Protein AF-A0A7V9WPE1-F1 (afdb_monomer_lite)

Radius of gyration: 28.76 Å; chains: 1; bounding box: 103×65×46 Å

Foldseek 3Di:
DDDDDDDDDDDDDDDDDDDPPPCPDPPPDPDDPDDPLLQVLLCVCCVQPQCAEAFSSSPHDNADDPPPPPDDPPRHDYHQLQDQDALVQQLVCQQQQHPVSPHRPHCSDDDPSSNSNSVSSNPRGRNNVVVPPPPPVVPPPPDD

Sequence (144 aa):
MFGSHPSSRSKAAATAASGVLALLGAGCGGGLDVEKADRSTGTLFYERCSGCHSLESANSYGSKPVGELSGGERTNGPNFNVRKVSRDDALYAIRNGGFSGAIMPANIVVGADAERLADFLDQYSGADQDGTGNTDKANSASNE

Secondary structure (DSSP, 8-state):
-----------------------------------HHHHHHHHHHHHHHTTT-EEGGGTEE-SPPTT--S---TT---BTTTS---HHHHHHHHHHTTTTSSSSPTTSS-HHHHHHHHHHHHHHTTTTTGGG-SSSSSSSSS--

Structure (mmCIF, N/CA/C/O backbone):
data_AF-A0A7V9WPE1-F1
#
_entry.id   AF-A0A7V9WPE1-F1
#
loop_
_atom_site.group_PDB
_atom_site.id
_atom_site.type_symbol
_atom_site.label_atom_id
_atom_site.label_alt_id
_atom_site.label_comp_id
_atom_site.label_asym_id
_atom_site.label_entity_id
_atom_site.label_seq_id
_atom_site.pdbx_PDB_ins_code
_atom_site.Cartn_x
_atom_site.Cartn_y
_atom_site.Cartn_z
_atom_site.occupancy
_atom_site.B_iso_or_equiv
_atom_site.auth_seq_id
_atom_site.auth_comp_id
_atom_site.auth_asym_id
_atom_site.auth_atom_id
_atom_site.pdbx_PDB_model_num
ATOM 1 N N . MET A 1 1 ? 90.750 -24.153 21.522 1.00 37.12 1 MET A N 1
ATOM 2 C CA . MET A 1 1 ? 90.819 -23.441 20.228 1.00 37.12 1 MET A CA 1
ATOM 3 C C . MET A 1 1 ? 89.765 -22.343 20.227 1.00 37.12 1 MET A C 1
ATOM 5 O O . MET A 1 1 ? 88.787 -22.467 20.947 1.00 37.12 1 MET A O 1
ATOM 9 N N . PHE A 1 2 ? 90.064 -21.254 19.526 1.00 41.88 2 PHE A N 1
ATOM 10 C CA . PHE A 1 2 ? 89.401 -19.947 19.496 1.00 41.88 2 PHE A CA 1
ATOM 11 C C . PHE A 1 2 ? 87.889 -19.927 19.194 1.00 41.88 2 PHE A C 1
ATOM 13 O O . PHE A 1 2 ? 87.422 -20.716 18.383 1.00 41.88 2 PHE A O 1
ATOM 20 N N . GLY A 1 3 ? 87.231 -18.873 19.707 1.00 39.28 3 GLY A N 1
ATOM 21 C CA . GLY A 1 3 ? 86.147 -18.128 19.036 1.00 39.28 3 GLY A CA 1
ATOM 22 C C . GLY A 1 3 ? 84.726 -18.665 19.246 1.00 39.28 3 GLY A C 1
ATOM 23 O O . GLY A 1 3 ? 84.532 -19.863 19.358 1.00 39.28 3 GLY A O 1
ATOM 24 N N . SER A 1 4 ? 83.652 -17.875 19.303 1.00 45.34 4 SER A N 1
ATOM 25 C CA . SER A 1 4 ? 83.429 -16.438 19.105 1.00 45.34 4 SER A CA 1
ATOM 26 C C . SER A 1 4 ? 82.004 -16.119 19.603 1.00 45.34 4 SER A C 1
ATOM 28 O O . SER A 1 4 ? 81.102 -16.929 19.408 1.00 45.34 4 SER A O 1
ATOM 30 N N . HIS A 1 5 ? 81.771 -14.942 20.196 1.00 46.34 5 HIS A N 1
ATOM 31 C CA . HIS A 1 5 ? 80.421 -14.345 20.255 1.00 46.34 5 HIS A CA 1
ATOM 32 C C . HIS A 1 5 ? 80.026 -13.867 18.841 1.00 46.34 5 HIS A C 1
ATOM 34 O O . HIS A 1 5 ? 80.928 -13.541 18.063 1.00 46.34 5 HIS A O 1
ATOM 40 N N . PRO A 1 6 ? 78.723 -13.761 18.499 1.00 56.69 6 PRO A N 1
ATOM 41 C CA . PRO A 1 6 ? 78.113 -12.435 18.649 1.00 56.69 6 PRO A CA 1
ATOM 42 C C . PRO A 1 6 ? 76.592 -12.398 18.955 1.00 56.69 6 PRO A C 1
ATOM 44 O O . PRO A 1 6 ? 75.795 -13.205 18.495 1.00 56.69 6 PRO A O 1
ATOM 47 N N . SER A 1 7 ? 76.240 -11.360 19.721 1.00 44.16 7 SER A N 1
ATOM 48 C CA . SER A 1 7 ? 75.150 -10.389 19.508 1.00 44.16 7 SER A CA 1
ATOM 49 C C . SER A 1 7 ? 73.692 -10.824 19.262 1.00 44.16 7 SER A C 1
ATOM 51 O O . SER A 1 7 ? 73.326 -11.277 18.185 1.00 44.16 7 SER A O 1
ATOM 53 N N . SER A 1 8 ? 72.846 -10.416 20.218 1.00 48.22 8 SER A N 1
ATOM 54 C CA . SER A 1 8 ? 71.756 -9.430 20.063 1.00 48.22 8 SER A CA 1
ATOM 55 C C . SER A 1 8 ? 70.890 -9.497 18.799 1.00 48.22 8 SER A C 1
ATOM 57 O O . SER A 1 8 ? 71.348 -9.149 17.712 1.00 48.22 8 SER A O 1
ATOM 59 N N . ARG A 1 9 ? 69.580 -9.707 18.991 1.00 55.81 9 ARG A N 1
ATOM 60 C CA . ARG A 1 9 ? 68.572 -8.687 18.653 1.00 55.81 9 ARG A CA 1
ATOM 61 C C . ARG A 1 9 ? 67.204 -9.014 19.240 1.00 55.81 9 ARG A C 1
ATOM 63 O O . ARG A 1 9 ? 66.745 -10.147 19.266 1.00 55.81 9 ARG A O 1
ATOM 70 N N . SER A 1 10 ? 66.602 -7.952 19.743 1.00 46.72 10 SER A N 1
ATOM 71 C CA . SER A 1 10 ? 65.373 -7.911 20.506 1.00 46.72 10 SER A CA 1
ATOM 72 C C . SER A 1 10 ? 64.112 -7.919 19.630 1.00 46.72 10 SER A C 1
ATOM 74 O O . SER A 1 10 ? 64.122 -7.399 18.519 1.00 46.72 10 SER A O 1
ATOM 76 N N . LYS A 1 11 ? 63.016 -8.313 20.293 1.00 45.16 11 LYS A N 1
ATOM 77 C CA . LYS A 1 11 ? 61.605 -7.907 20.135 1.00 45.16 11 LYS A CA 1
ATOM 78 C C . LYS A 1 11 ? 60.665 -8.757 19.264 1.00 45.16 11 LYS A C 1
ATOM 80 O O . LYS A 1 11 ? 60.787 -8.833 18.052 1.00 45.16 11 LYS A O 1
ATOM 85 N N . ALA A 1 12 ? 59.606 -9.145 19.985 1.00 47.03 12 ALA A N 1
ATOM 86 C CA . ALA A 1 12 ? 58.203 -9.275 19.605 1.00 47.03 12 ALA A CA 1
ATOM 87 C C . ALA A 1 12 ? 57.757 -10.598 18.968 1.00 47.03 12 ALA A C 1
ATOM 89 O O . ALA A 1 12 ? 57.958 -10.847 17.787 1.00 47.03 12 ALA A O 1
ATOM 90 N N . ALA A 1 13 ? 57.010 -11.377 19.753 1.00 45.44 13 ALA A N 1
ATOM 91 C CA . ALA A 1 13 ? 55.979 -12.263 19.235 1.00 45.44 13 ALA A CA 1
ATOM 92 C C . ALA A 1 13 ? 54.752 -12.168 20.151 1.00 45.44 13 ALA A C 1
ATOM 94 O O . ALA A 1 13 ? 54.852 -12.296 21.370 1.00 45.44 13 ALA A O 1
ATOM 95 N N . ALA A 1 14 ? 53.628 -11.842 19.525 1.00 49.31 14 ALA A N 1
ATOM 96 C CA . ALA A 1 14 ? 52.323 -11.593 20.103 1.00 49.31 14 ALA A CA 1
ATOM 97 C C . ALA A 1 14 ? 51.595 -12.894 20.476 1.00 49.31 14 ALA A C 1
ATOM 99 O O . ALA A 1 14 ? 51.667 -13.867 19.730 1.00 49.31 14 ALA A O 1
ATOM 100 N N . THR A 1 15 ? 50.820 -12.871 21.562 1.00 48.84 15 THR A N 1
ATOM 101 C CA . THR A 1 15 ? 49.754 -13.841 21.874 1.00 48.84 15 THR A CA 1
ATOM 102 C C . THR A 1 15 ? 48.640 -13.079 22.614 1.00 48.84 15 THR A C 1
ATOM 104 O O . THR A 1 15 ? 48.863 -12.494 23.665 1.00 48.84 15 THR A O 1
ATOM 107 N N . ALA A 1 16 ? 47.543 -12.749 21.928 1.00 50.75 16 ALA A N 1
ATOM 108 C CA . ALA A 1 16 ? 46.316 -13.543 21.789 1.00 50.75 16 ALA A CA 1
ATOM 109 C C . ALA A 1 16 ? 45.380 -13.421 23.008 1.00 50.75 16 ALA A C 1
ATOM 111 O O . ALA A 1 16 ? 45.617 -14.029 24.045 1.00 50.75 16 ALA A O 1
ATOM 112 N N . ALA A 1 17 ? 44.278 -12.678 22.848 1.00 48.09 17 ALA A N 1
ATOM 113 C CA . ALA A 1 17 ? 43.097 -12.788 23.702 1.00 48.09 17 ALA A CA 1
ATOM 114 C C . ALA A 1 17 ? 41.826 -12.447 22.896 1.00 48.09 17 ALA A C 1
ATOM 116 O O . ALA A 1 17 ? 41.550 -11.291 22.596 1.00 48.09 17 ALA A O 1
ATOM 117 N N . SER A 1 18 ? 41.129 -13.516 22.503 1.00 48.38 18 SER A N 1
ATOM 118 C CA . SER A 1 18 ? 39.702 -13.675 22.185 1.00 48.38 18 SER A CA 1
ATOM 119 C C . SER A 1 18 ? 38.914 -12.478 21.636 1.00 48.38 18 SER A C 1
ATOM 121 O O . SER A 1 18 ? 38.384 -11.660 22.382 1.00 48.38 18 SER A O 1
ATOM 123 N N . GLY A 1 19 ? 38.718 -12.472 20.315 1.00 44.66 19 GLY A N 1
ATOM 124 C CA . GLY A 1 19 ? 37.684 -11.675 19.660 1.00 44.66 19 GLY A CA 1
ATOM 125 C C . GLY A 1 19 ? 36.305 -12.322 19.814 1.00 44.66 19 GLY A C 1
ATOM 126 O O . GLY A 1 19 ? 36.077 -13.429 19.333 1.00 44.66 19 GLY A O 1
ATOM 127 N N . VAL A 1 20 ? 35.376 -11.617 20.458 1.00 52.91 20 VAL A N 1
ATOM 128 C CA . VAL A 1 20 ? 33.939 -11.876 20.324 1.00 52.91 20 VAL A CA 1
ATOM 129 C C . VAL A 1 20 ? 33.492 -11.185 19.041 1.00 52.91 20 VAL A C 1
ATOM 131 O O . VAL A 1 20 ? 33.390 -9.960 18.989 1.00 52.91 20 VAL A O 1
ATOM 134 N N . LEU A 1 21 ? 33.273 -11.965 17.983 1.00 53.03 21 LEU A N 1
ATOM 135 C CA . LEU A 1 21 ? 32.713 -11.466 16.733 1.00 53.03 21 LEU A CA 1
ATOM 136 C C . LEU A 1 21 ? 31.198 -11.315 16.914 1.00 53.03 21 LEU A C 1
ATOM 138 O O . LEU A 1 21 ? 30.429 -12.247 16.687 1.00 53.03 21 LEU A O 1
ATOM 142 N N . ALA A 1 22 ? 30.777 -10.146 17.390 1.00 52.59 22 ALA A N 1
ATOM 143 C CA . ALA A 1 22 ? 29.373 -9.782 17.440 1.00 52.59 22 ALA A CA 1
ATOM 144 C C . ALA A 1 22 ? 28.879 -9.542 16.002 1.00 52.59 22 ALA A C 1
ATOM 146 O O . ALA A 1 22 ? 29.086 -8.476 15.427 1.00 52.59 22 ALA A O 1
ATOM 147 N N . LEU A 1 23 ? 28.244 -10.556 15.410 1.00 56.09 23 LEU A N 1
ATOM 148 C CA . LEU A 1 23 ? 27.400 -10.393 14.229 1.00 56.09 23 LEU A CA 1
ATOM 149 C C . LEU A 1 23 ? 26.148 -9.618 14.659 1.00 56.09 23 LEU A C 1
ATOM 151 O O . LEU A 1 23 ? 25.112 -10.208 14.960 1.00 56.09 23 LEU A O 1
ATOM 155 N N . LEU A 1 24 ? 26.247 -8.289 14.741 1.00 54.47 24 LEU A N 1
ATOM 156 C CA . LEU A 1 24 ? 25.053 -7.454 14.752 1.00 54.47 24 LEU A CA 1
ATOM 157 C C . LEU A 1 24 ? 24.474 -7.533 13.345 1.00 54.47 24 LEU A C 1
ATOM 159 O O . LEU A 1 24 ? 25.113 -7.125 12.375 1.00 54.47 24 LEU A O 1
ATOM 163 N N . GLY A 1 25 ? 23.297 -8.147 13.256 1.00 50.06 25 GLY A N 1
ATOM 164 C CA . GLY A 1 25 ? 22.572 -8.323 12.013 1.00 50.06 25 GLY A CA 1
ATOM 165 C C . GLY A 1 25 ? 22.486 -7.010 11.248 1.00 50.06 25 GLY A C 1
ATOM 166 O O . GLY A 1 25 ? 22.138 -5.969 11.805 1.00 50.06 25 GLY A O 1
ATOM 167 N N . ALA A 1 26 ? 22.789 -7.085 9.956 1.00 53.38 26 ALA A N 1
ATOM 168 C CA . ALA A 1 26 ? 22.362 -6.092 8.994 1.00 53.38 26 ALA A CA 1
ATOM 169 C C . ALA A 1 26 ? 20.826 -6.096 8.972 1.00 53.38 26 ALA A C 1
ATOM 171 O O . ALA A 1 26 ? 20.196 -6.793 8.180 1.00 53.38 26 ALA A O 1
ATOM 172 N N . GLY A 1 27 ? 20.210 -5.356 9.892 1.00 48.94 27 GLY A N 1
ATOM 173 C CA . GLY A 1 27 ? 18.852 -4.892 9.697 1.00 48.94 27 GLY A CA 1
ATOM 174 C C . GLY A 1 27 ? 18.904 -3.902 8.544 1.00 48.94 27 GLY A C 1
ATOM 175 O O . GLY A 1 27 ? 19.478 -2.826 8.690 1.00 48.94 27 GLY A O 1
ATOM 176 N N . CYS A 1 28 ? 18.335 -4.263 7.395 1.00 53.97 28 CYS A N 1
ATOM 177 C CA . CYS A 1 28 ? 17.961 -3.305 6.360 1.00 53.97 28 CYS A CA 1
ATOM 178 C C . CYS A 1 28 ? 16.802 -2.462 6.923 1.00 53.97 28 CYS A C 1
ATOM 180 O O . CYS A 1 28 ? 15.637 -2.672 6.613 1.00 53.97 28 CYS A O 1
ATOM 182 N N . GLY A 1 29 ? 17.119 -1.609 7.895 1.00 51.38 29 GLY A N 1
ATOM 183 C CA . GLY A 1 29 ? 16.192 -0.686 8.522 1.00 51.38 29 GLY A CA 1
ATOM 184 C C . GLY A 1 29 ? 16.287 0.631 7.783 1.00 51.38 29 GLY A C 1
ATOM 185 O O . GLY A 1 29 ? 17.064 1.496 8.182 1.00 51.38 29 GLY A O 1
ATOM 186 N N . GLY A 1 30 ? 15.521 0.771 6.701 1.00 44.09 30 GLY A N 1
ATOM 187 C CA . GLY A 1 30 ? 15.153 2.095 6.212 1.00 44.09 30 GLY A CA 1
ATOM 188 C C . GLY A 1 30 ? 14.512 2.843 7.379 1.00 44.09 30 GLY A C 1
ATOM 189 O O . GLY A 1 30 ? 13.493 2.408 7.917 1.00 44.09 30 GLY A O 1
ATOM 190 N N . GLY A 1 31 ? 15.189 3.884 7.861 1.00 46.69 31 GLY A N 1
ATOM 191 C CA . GLY A 1 31 ? 14.763 4.666 9.013 1.00 46.69 31 GLY A CA 1
ATOM 192 C C . GLY A 1 31 ? 13.513 5.453 8.664 1.00 46.69 31 GLY A C 1
ATOM 193 O O . GLY A 1 31 ? 13.600 6.512 8.056 1.00 46.69 31 GLY A O 1
ATOM 194 N N . LEU A 1 32 ? 12.359 4.917 9.040 1.00 53.06 32 LEU A N 1
ATOM 195 C CA . LEU A 1 32 ? 11.075 5.579 8.888 1.00 53.06 32 LEU A CA 1
ATOM 196 C C . LEU A 1 32 ? 10.487 5.744 10.289 1.00 53.06 32 LEU A C 1
ATOM 198 O O . LEU A 1 32 ? 10.254 4.766 11.013 1.00 53.06 32 LEU A O 1
ATOM 202 N N . ASP A 1 33 ? 10.305 7.000 10.688 1.00 56.22 33 ASP A N 1
ATOM 203 C CA . ASP A 1 33 ? 9.650 7.402 11.932 1.00 56.22 33 ASP A CA 1
ATOM 204 C C . ASP A 1 33 ? 8.131 7.216 11.768 1.00 56.22 33 ASP A C 1
ATOM 206 O O . ASP A 1 33 ? 7.370 8.147 11.540 1.00 56.22 33 ASP A O 1
ATOM 210 N N . VAL A 1 34 ? 7.710 5.952 11.735 1.00 62.47 34 VAL A N 1
ATOM 211 C CA . VAL A 1 34 ? 6.309 5.519 11.626 1.00 62.47 34 VAL A CA 1
ATOM 212 C C . VAL A 1 34 ? 5.834 5.006 12.979 1.00 62.47 34 VAL A C 1
ATOM 214 O O . VAL A 1 34 ? 6.569 4.299 13.685 1.00 62.47 34 VAL A O 1
ATOM 217 N N . GLU A 1 35 ? 4.596 5.323 13.355 1.00 77.81 35 GLU A N 1
ATOM 218 C CA . GLU A 1 35 ? 3.988 4.793 14.574 1.00 77.81 35 GLU A CA 1
ATOM 219 C C . GLU A 1 35 ? 3.902 3.258 14.493 1.00 77.81 35 GLU A C 1
ATOM 221 O O . GLU A 1 35 ? 4.004 2.648 13.429 1.00 77.81 35 GLU A O 1
ATOM 226 N N . LYS A 1 36 ? 3.762 2.561 15.629 1.00 73.94 36 LYS A N 1
ATOM 227 C CA . LYS A 1 36 ? 3.777 1.080 15.625 1.00 73.94 36 LYS A CA 1
ATOM 228 C C . LYS A 1 36 ? 2.673 0.472 14.746 1.00 73.94 36 LYS A C 1
ATOM 230 O O . LYS A 1 36 ? 2.917 -0.556 14.118 1.00 73.94 36 LYS A O 1
ATOM 235 N N . ALA A 1 37 ? 1.495 1.097 14.708 1.00 70.38 37 ALA A N 1
ATOM 236 C CA . ALA A 1 37 ? 0.396 0.680 13.840 1.00 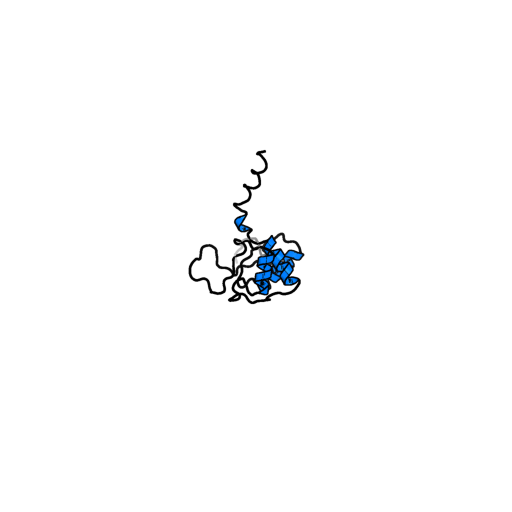70.38 37 ALA A CA 1
ATOM 237 C C . ALA A 1 37 ? 0.769 0.849 12.358 1.00 70.38 37 ALA A C 1
ATOM 239 O O . ALA A 1 37 ? 0.587 -0.078 11.567 1.00 70.38 37 ALA A O 1
ATOM 240 N N . ASP A 1 38 ? 1.409 1.961 12.009 1.00 85.31 38 ASP A N 1
ATOM 241 C CA . ASP A 1 38 ? 1.847 2.237 10.640 1.00 85.31 38 ASP A CA 1
ATOM 242 C C . ASP A 1 38 ? 3.002 1.341 10.221 1.00 85.31 38 ASP A C 1
ATOM 244 O O . ASP A 1 38 ? 3.019 0.874 9.091 1.00 85.31 38 ASP A O 1
ATOM 248 N N . ARG A 1 39 ? 3.906 0.966 11.135 1.00 89.62 39 ARG A N 1
ATOM 249 C CA . ARG A 1 39 ? 4.918 -0.066 10.847 1.00 89.62 39 ARG A CA 1
ATOM 250 C C . ARG A 1 39 ? 4.280 -1.404 10.482 1.00 89.62 39 ARG A C 1
ATOM 252 O O . ARG A 1 39 ? 4.726 -2.052 9.536 1.00 89.62 39 ARG A O 1
ATOM 259 N N . SER A 1 40 ? 3.244 -1.830 11.210 1.00 92.94 40 SER A N 1
ATOM 260 C CA . SER A 1 40 ? 2.545 -3.081 10.883 1.00 92.94 40 SER A CA 1
ATOM 261 C C . SER A 1 40 ? 1.805 -2.997 9.546 1.00 92.94 40 SER A C 1
ATOM 263 O O . SER A 1 40 ? 1.844 -3.945 8.765 1.00 92.94 40 SER A O 1
ATOM 265 N N . THR A 1 41 ? 1.214 -1.843 9.235 1.00 95.44 41 THR A N 1
ATOM 266 C CA . THR A 1 41 ? 0.508 -1.619 7.967 1.00 95.44 41 THR A CA 1
ATOM 267 C C . THR A 1 41 ? 1.476 -1.466 6.791 1.00 95.44 41 THR A C 1
ATOM 269 O O . THR A 1 41 ? 1.234 -2.018 5.723 1.00 95.44 41 THR A O 1
ATOM 272 N N . GLY A 1 42 ? 2.622 -0.818 6.991 1.00 95.69 42 GLY A N 1
ATOM 273 C CA . GLY A 1 42 ? 3.719 -0.767 6.026 1.00 95.69 42 GLY A CA 1
ATOM 274 C C . GLY A 1 42 ? 4.317 -2.150 5.761 1.00 95.69 42 GLY A C 1
ATOM 275 O O . GLY A 1 42 ? 4.597 -2.482 4.615 1.00 95.69 42 GLY A O 1
ATOM 276 N N . THR A 1 43 ? 4.417 -3.008 6.783 1.00 96.50 43 THR A N 1
ATOM 277 C CA . THR A 1 43 ? 4.794 -4.424 6.593 1.00 96.50 43 THR A CA 1
ATOM 278 C C . THR A 1 43 ? 3.759 -5.157 5.740 1.00 96.50 43 THR A C 1
ATOM 280 O O . THR A 1 43 ? 4.119 -5.846 4.789 1.00 96.50 43 THR A O 1
ATOM 283 N N . LEU A 1 44 ? 2.467 -4.957 6.013 1.00 97.00 44 LEU A N 1
ATOM 284 C CA . LEU A 1 44 ? 1.394 -5.525 5.197 1.00 97.00 44 LEU A CA 1
ATOM 285 C C . LEU A 1 44 ? 1.463 -5.032 3.741 1.00 97.00 44 LEU A C 1
ATOM 287 O O . LEU A 1 44 ? 1.313 -5.827 2.814 1.00 97.00 44 LEU A O 1
ATOM 291 N N . PHE A 1 45 ? 1.731 -3.742 3.525 1.00 97.25 45 PHE A N 1
ATOM 292 C CA . PHE A 1 45 ? 1.951 -3.192 2.189 1.00 97.25 45 PHE A CA 1
ATOM 293 C C . PHE A 1 45 ? 3.136 -3.872 1.500 1.00 97.25 45 PHE A C 1
ATOM 295 O O . PHE A 1 45 ? 3.018 -4.303 0.353 1.00 97.25 45 PHE A O 1
ATOM 302 N N . TYR A 1 46 ? 4.261 -4.014 2.203 1.00 96.25 46 TYR A N 1
ATOM 303 C CA . TYR A 1 46 ? 5.445 -4.685 1.681 1.00 96.25 46 TYR A CA 1
ATOM 304 C C . TYR A 1 46 ? 5.128 -6.121 1.246 1.00 96.25 46 TYR A C 1
ATOM 306 O O . TYR A 1 46 ? 5.444 -6.522 0.130 1.00 96.25 46 TYR A O 1
ATOM 314 N N . GLU A 1 47 ? 4.436 -6.889 2.079 1.00 95.81 47 GLU A N 1
ATOM 315 C CA . GLU A 1 47 ? 4.120 -8.290 1.790 1.00 95.81 47 GLU A CA 1
ATOM 316 C C . GLU A 1 47 ? 3.133 -8.473 0.632 1.00 95.81 47 GLU A C 1
ATOM 318 O O . GLU A 1 47 ? 3.174 -9.494 -0.057 1.00 95.81 47 GLU A O 1
ATOM 323 N N . ARG A 1 48 ? 2.209 -7.525 0.432 1.00 96.25 48 ARG A N 1
ATOM 324 C CA . ARG A 1 48 ? 1.069 -7.709 -0.484 1.00 96.25 48 ARG A CA 1
ATOM 325 C C . ARG A 1 48 ? 1.144 -6.876 -1.752 1.00 96.25 48 ARG A C 1
ATOM 327 O O . ARG A 1 48 ? 0.579 -7.277 -2.764 1.00 96.25 48 ARG A O 1
ATOM 334 N N . CYS A 1 49 ? 1.816 -5.735 -1.719 1.00 95.31 49 CYS A N 1
ATOM 335 C CA . CYS A 1 49 ? 1.754 -4.734 -2.783 1.00 95.31 49 CYS A CA 1
ATOM 336 C C . CYS A 1 49 ? 3.124 -4.430 -3.404 1.00 95.31 49 CYS A C 1
ATOM 338 O O . CYS A 1 49 ? 3.176 -3.870 -4.505 1.00 95.31 49 CYS A O 1
ATOM 340 N N . SER A 1 50 ? 4.227 -4.821 -2.752 1.00 93.25 50 SER A N 1
ATOM 341 C CA . SER A 1 50 ? 5.567 -4.379 -3.160 1.00 93.25 50 SER A CA 1
ATOM 342 C C . SER A 1 50 ? 6.076 -4.918 -4.481 1.00 93.25 50 SER A C 1
ATOM 344 O O . SER A 1 50 ? 6.938 -4.298 -5.094 1.00 93.25 50 SER A O 1
ATOM 346 N N . GLY A 1 51 ? 5.511 -6.024 -4.961 1.00 90.44 51 GLY A N 1
ATOM 347 C CA . GLY A 1 51 ? 5.879 -6.582 -6.259 1.00 90.44 51 GLY A CA 1
ATOM 348 C C . GLY A 1 51 ? 5.542 -5.665 -7.439 1.00 90.44 51 GLY A C 1
ATOM 349 O O . GLY A 1 51 ? 6.082 -5.861 -8.522 1.00 90.44 51 GLY A O 1
ATOM 350 N N . CYS A 1 52 ? 4.656 -4.681 -7.249 1.00 92.75 52 CYS A N 1
ATOM 351 C CA . CYS A 1 52 ? 4.210 -3.793 -8.325 1.00 92.75 52 CYS A CA 1
ATOM 352 C C . CYS A 1 52 ? 4.252 -2.308 -7.948 1.00 92.75 52 CYS A C 1
ATOM 354 O O . CYS A 1 52 ? 4.345 -1.467 -8.835 1.00 92.75 52 CYS A O 1
ATOM 356 N N . HIS A 1 53 ? 4.158 -1.960 -6.666 1.00 93.69 53 HIS A N 1
ATOM 357 C CA . HIS A 1 53 ? 4.082 -0.568 -6.230 1.00 93.69 53 HIS A CA 1
ATOM 358 C C . HIS A 1 53 ? 5.345 -0.121 -5.505 1.00 93.69 53 HIS A C 1
ATOM 360 O O . HIS A 1 53 ? 5.910 -0.865 -4.707 1.00 93.69 53 HIS A O 1
ATOM 366 N N . SER A 1 54 ? 5.748 1.125 -5.724 1.00 92.81 54 SER A N 1
ATOM 367 C CA . SER A 1 54 ? 6.773 1.785 -4.919 1.00 92.81 54 SER A CA 1
ATOM 368 C C . SER A 1 54 ? 6.142 2.662 -3.848 1.00 92.81 54 SER A C 1
ATOM 370 O O . SER A 1 54 ? 5.201 3.403 -4.131 1.00 92.81 54 SER A O 1
ATOM 372 N N . LEU A 1 55 ? 6.664 2.551 -2.631 1.00 93.25 55 LEU A N 1
ATOM 373 C CA . LEU A 1 55 ? 6.335 3.391 -1.488 1.00 93.25 55 LEU A CA 1
ATOM 374 C C . LEU A 1 55 ? 7.469 3.287 -0.459 1.00 93.25 55 LEU A C 1
ATOM 376 O O . LEU A 1 55 ? 7.694 2.222 0.120 1.00 93.25 55 LEU A O 1
ATOM 380 N N . GLU A 1 56 ? 8.183 4.383 -0.228 1.00 92.19 56 GLU A N 1
ATOM 381 C CA . GLU A 1 56 ? 9.351 4.436 0.652 1.00 92.19 56 GLU A CA 1
AT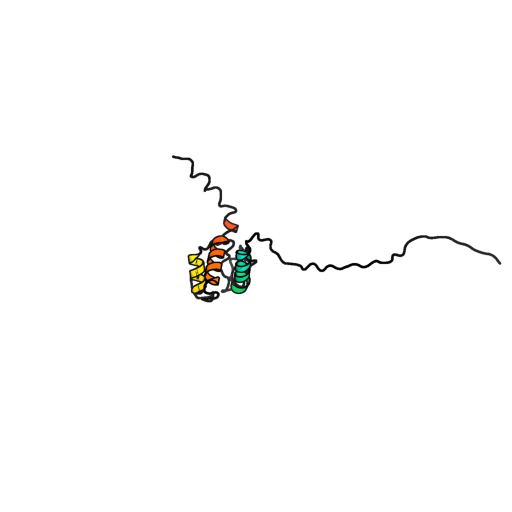OM 382 C C . GLU A 1 56 ? 8.982 4.146 2.097 1.00 92.19 56 GLU A C 1
ATOM 384 O O . GLU A 1 56 ? 9.668 3.347 2.724 1.00 92.19 56 GLU A O 1
ATOM 389 N N . SER A 1 57 ? 7.851 4.668 2.588 1.00 91.88 57 SER A N 1
ATOM 390 C CA . SER A 1 57 ? 7.359 4.404 3.949 1.00 91.88 57 SER A CA 1
ATOM 391 C C . SER A 1 57 ? 7.064 2.920 4.234 1.00 91.88 57 SER A C 1
ATOM 393 O O . SER A 1 57 ? 6.907 2.524 5.389 1.00 91.88 57 SER A O 1
ATOM 395 N N . ALA A 1 58 ? 7.013 2.090 3.191 1.00 94.00 58 ALA A N 1
ATOM 396 C CA . ALA A 1 58 ? 6.829 0.646 3.267 1.00 94.00 58 ALA A CA 1
ATOM 397 C C . ALA A 1 58 ? 8.022 -0.145 2.695 1.00 94.00 58 ALA A C 1
ATOM 399 O O . ALA A 1 58 ? 7.892 -1.343 2.450 1.00 94.00 58 ALA A O 1
ATOM 400 N N . ASN A 1 59 ? 9.174 0.502 2.464 1.00 92.19 59 ASN A N 1
ATOM 401 C CA . ASN A 1 59 ? 10.378 -0.114 1.889 1.00 92.19 59 ASN A CA 1
ATOM 402 C C . ASN A 1 59 ? 10.094 -0.869 0.573 1.00 92.19 59 ASN A C 1
ATOM 404 O O . ASN A 1 59 ? 10.551 -1.993 0.354 1.00 92.19 59 ASN A O 1
ATOM 408 N N . SER A 1 60 ? 9.272 -0.263 -0.282 1.00 92.25 60 SER A N 1
ATOM 409 C CA . SER A 1 60 ? 8.714 -0.894 -1.469 1.00 92.25 60 SER A CA 1
ATOM 410 C C . SER A 1 60 ? 9.191 -0.206 -2.743 1.00 92.25 60 SER A C 1
ATOM 412 O O . SER A 1 60 ? 9.094 1.015 -2.852 1.00 92.25 60 SER A O 1
ATOM 414 N N . TYR A 1 61 ? 9.658 -0.986 -3.722 1.00 90.06 61 TYR A N 1
ATOM 415 C CA . TYR A 1 61 ? 10.337 -0.476 -4.925 1.00 90.06 61 TYR A CA 1
ATOM 416 C C . TYR A 1 61 ? 9.881 -1.168 -6.224 1.00 90.06 61 TYR A C 1
ATOM 418 O O . TYR A 1 61 ? 10.659 -1.295 -7.166 1.00 90.06 61 TYR A O 1
ATOM 426 N N . GLY A 1 62 ? 8.639 -1.663 -6.268 1.00 85.12 62 GLY A N 1
ATOM 427 C CA . GLY A 1 62 ? 8.120 -2.444 -7.398 1.00 85.12 62 GLY A CA 1
ATOM 428 C C . GLY A 1 62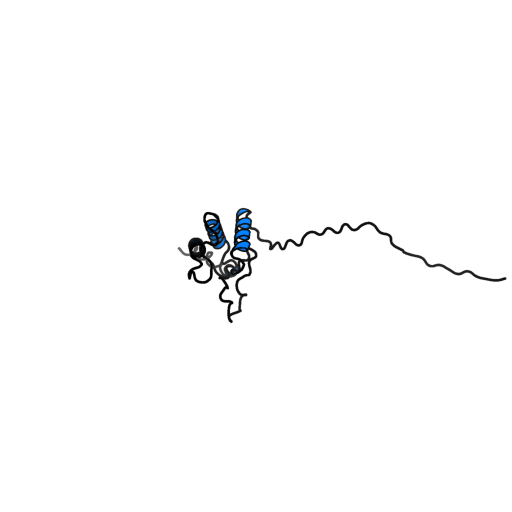 ? 7.654 -1.636 -8.610 1.00 85.12 62 GLY A C 1
ATOM 429 O O . GLY A 1 62 ? 7.353 -2.229 -9.642 1.00 85.12 62 GLY A O 1
ATOM 430 N N . SER A 1 63 ? 7.560 -0.308 -8.508 1.00 82.19 63 SER A N 1
ATOM 431 C CA . SER A 1 63 ? 7.285 0.555 -9.661 1.00 82.19 63 SER A CA 1
ATOM 432 C C . SER A 1 63 ? 8.562 0.859 -10.432 1.00 82.19 63 SER A C 1
ATOM 434 O O . SER A 1 63 ? 9.669 0.814 -9.897 1.00 82.19 63 SER A O 1
ATOM 436 N N . LYS A 1 64 ? 8.406 1.280 -11.689 1.00 77.94 64 LYS A N 1
ATOM 437 C CA . LYS A 1 64 ? 9.547 1.725 -12.492 1.00 77.94 64 LYS A CA 1
ATOM 438 C C . LYS A 1 64 ? 10.288 2.899 -11.836 1.00 77.94 64 LYS A C 1
ATOM 440 O O . LYS A 1 64 ? 9.629 3.790 -11.285 1.00 77.94 64 LYS A O 1
ATOM 445 N N . PRO A 1 65 ? 11.626 2.955 -11.963 1.00 70.19 65 PRO A N 1
ATOM 446 C CA . PRO A 1 65 ? 12.404 4.120 -11.567 1.00 70.19 65 PRO A CA 1
ATOM 447 C C . PRO A 1 65 ? 11.950 5.388 -12.299 1.00 70.19 65 PRO A C 1
ATOM 449 O O . PRO A 1 65 ? 11.454 5.346 -13.430 1.00 70.19 65 PRO A O 1
ATOM 452 N N . VAL A 1 66 ? 12.157 6.538 -11.659 1.00 64.81 66 VAL A N 1
ATOM 453 C CA . VAL A 1 66 ? 11.870 7.852 -12.249 1.00 64.81 66 VAL A CA 1
ATOM 454 C C . VAL A 1 66 ? 12.695 8.033 -13.532 1.00 64.81 66 VAL A C 1
ATOM 456 O O . VAL A 1 66 ? 13.905 7.830 -13.529 1.00 64.81 66 VAL A O 1
ATOM 459 N N . GLY A 1 67 ? 12.043 8.420 -14.635 1.00 64.94 67 GLY A N 1
ATOM 460 C CA . GLY A 1 67 ? 12.697 8.722 -15.919 1.00 64.94 67 GLY A CA 1
ATOM 461 C C . GLY A 1 67 ? 12.720 7.585 -16.952 1.00 64.94 67 GLY A C 1
ATOM 462 O O . GLY A 1 67 ? 13.025 7.842 -18.117 1.00 64.94 67 GLY A O 1
ATOM 463 N N . GLU A 1 68 ? 12.335 6.355 -16.598 1.00 64.56 68 GLU A N 1
ATOM 464 C CA . GLU A 1 68 ? 12.239 5.249 -17.564 1.00 64.56 68 GLU A CA 1
ATOM 465 C C . GLU A 1 68 ? 10.873 5.181 -18.270 1.00 64.56 68 GLU A C 1
ATOM 467 O O . GLU A 1 68 ? 9.932 4.518 -17.822 1.00 64.56 68 GLU A O 1
ATOM 472 N N . LEU A 1 69 ? 10.783 5.826 -19.438 1.00 56.00 69 LEU A N 1
ATOM 473 C CA . LEU A 1 69 ? 9.555 5.900 -20.245 1.00 56.00 69 LEU A CA 1
ATOM 474 C C . LEU A 1 69 ? 9.293 4.662 -21.128 1.00 56.00 69 LEU A C 1
ATOM 476 O O . LEU A 1 69 ? 8.158 4.425 -21.538 1.00 56.00 69 LEU A O 1
ATOM 480 N N . SER A 1 70 ? 10.310 3.850 -21.427 1.00 50.91 70 SER A N 1
ATOM 481 C CA . SER A 1 70 ? 10.189 2.743 -22.387 1.00 50.91 70 SER A CA 1
ATOM 482 C C . SER A 1 70 ? 9.703 1.456 -21.722 1.00 50.91 70 SER A C 1
ATOM 484 O O . SER A 1 70 ? 10.354 0.957 -20.808 1.00 50.91 70 SER A O 1
ATOM 486 N N . GLY A 1 71 ? 8.576 0.907 -22.192 1.00 57.41 71 GLY A N 1
ATOM 487 C CA . GLY A 1 71 ? 8.158 -0.483 -21.956 1.00 57.41 71 GLY A CA 1
ATOM 488 C C . GLY A 1 71 ? 8.132 -0.895 -20.488 1.00 57.41 71 GLY A C 1
ATOM 489 O O . GLY A 1 71 ? 8.896 -1.756 -20.073 1.00 57.41 71 GLY A O 1
ATOM 490 N N . GLY A 1 72 ? 7.293 -0.252 -19.669 1.00 56.94 72 GLY A N 1
ATOM 491 C CA . GLY A 1 72 ? 6.972 -0.843 -18.372 1.00 56.94 72 GLY A CA 1
ATOM 492 C C . GLY A 1 72 ? 6.509 -2.267 -18.567 1.00 56.94 72 GLY A C 1
ATOM 493 O O . GLY A 1 72 ? 5.608 -2.484 -19.373 1.00 56.94 72 GLY A O 1
ATOM 494 N N . GLU A 1 73 ? 7.115 -3.212 -17.842 1.00 59.34 73 GLU A N 1
ATOM 495 C CA . GLU A 1 73 ? 6.477 -4.506 -17.628 1.00 59.34 73 GLU A CA 1
ATOM 496 C C . GLU A 1 73 ? 5.009 -4.222 -17.317 1.00 59.34 73 GLU A C 1
ATOM 498 O O . GLU A 1 73 ? 4.710 -3.300 -16.540 1.00 59.34 73 GLU A O 1
ATOM 503 N N . ARG A 1 74 ? 4.101 -4.943 -17.983 1.00 62.59 74 ARG A N 1
ATOM 504 C CA . ARG A 1 74 ? 2.655 -4.678 -17.924 1.00 62.59 74 ARG A CA 1
ATOM 505 C C . ARG A 1 74 ? 2.195 -4.549 -16.467 1.00 62.59 74 ARG A C 1
ATOM 507 O O . ARG A 1 74 ? 1.260 -3.819 -16.185 1.00 62.59 74 ARG A O 1
ATOM 514 N N . THR A 1 75 ? 2.883 -5.223 -15.554 1.00 69.12 75 THR A N 1
ATOM 515 C CA . THR A 1 75 ? 2.589 -5.345 -14.131 1.00 69.12 75 THR A CA 1
ATOM 516 C C . THR A 1 75 ? 3.134 -4.227 -13.236 1.00 69.12 75 THR A C 1
ATOM 518 O O . THR A 1 75 ? 3.018 -4.348 -12.022 1.00 69.12 75 THR A O 1
ATOM 521 N N . ASN A 1 76 ? 3.715 -3.144 -13.764 1.00 79.19 76 ASN A N 1
ATOM 522 C CA . ASN A 1 76 ? 4.158 -2.032 -12.913 1.00 79.19 76 ASN A CA 1
ATOM 523 C C . ASN A 1 76 ? 2.959 -1.234 -12.381 1.00 79.19 76 ASN A C 1
ATOM 525 O O . ASN A 1 76 ? 2.227 -0.592 -13.138 1.00 79.19 76 ASN A O 1
ATOM 529 N N . GLY A 1 77 ? 2.778 -1.250 -11.066 1.00 86.56 77 GLY A N 1
ATOM 530 C CA . GLY A 1 77 ? 1.821 -0.410 -10.360 1.00 86.56 77 GLY A CA 1
ATOM 531 C C . GLY A 1 77 ? 2.337 1.027 -10.181 1.00 86.56 77 GLY A C 1
ATOM 532 O O . GLY A 1 77 ? 3.529 1.295 -10.360 1.00 86.56 77 GLY A O 1
ATOM 533 N N . PRO A 1 78 ? 1.451 1.982 -9.842 1.00 89.50 78 PRO A N 1
ATOM 534 C CA . PRO A 1 78 ? 1.826 3.352 -9.508 1.00 89.50 78 PRO A CA 1
ATOM 535 C C . PRO A 1 78 ? 2.932 3.469 -8.454 1.00 89.50 78 PRO A C 1
ATOM 537 O O . PRO A 1 78 ? 2.876 2.791 -7.428 1.00 89.50 78 PRO A O 1
ATOM 540 N N . ASN A 1 79 ? 3.865 4.399 -8.680 1.00 91.12 79 ASN A N 1
ATOM 541 C CA . ASN A 1 79 ? 4.813 4.853 -7.666 1.00 91.12 79 ASN A CA 1
ATOM 542 C C . ASN A 1 79 ? 4.108 5.857 -6.742 1.00 91.12 79 ASN A C 1
ATOM 544 O O . ASN A 1 79 ? 3.805 6.979 -7.157 1.00 91.12 79 ASN A O 1
ATOM 548 N N . PHE A 1 80 ? 3.840 5.452 -5.505 1.00 93.25 80 PHE A N 1
ATOM 549 C CA . PHE A 1 80 ? 3.145 6.274 -4.523 1.00 93.25 80 PHE A CA 1
ATOM 550 C C . PHE A 1 80 ? 4.043 7.288 -3.822 1.00 93.25 80 PHE A C 1
ATOM 552 O O . PHE A 1 80 ? 3.499 8.176 -3.181 1.00 93.25 80 PHE A O 1
ATOM 559 N N . ASN A 1 81 ? 5.369 7.254 -3.989 1.00 90.12 81 ASN A N 1
ATOM 560 C CA . ASN A 1 81 ? 6.212 8.352 -3.497 1.00 90.12 81 ASN A CA 1
ATOM 561 C C . ASN A 1 81 ? 5.885 9.657 -4.230 1.00 90.12 81 ASN A C 1
ATOM 563 O O . ASN A 1 81 ? 5.805 10.720 -3.626 1.00 90.12 81 ASN A O 1
ATOM 567 N N . VAL A 1 82 ? 5.603 9.555 -5.533 1.00 88.88 82 VAL A N 1
ATOM 568 C CA . VAL A 1 82 ? 5.284 10.704 -6.390 1.00 88.88 82 VAL A CA 1
ATOM 569 C C . VAL A 1 82 ? 3.788 10.904 -6.593 1.00 88.88 82 VAL A C 1
ATOM 571 O O . VAL A 1 82 ? 3.346 12.031 -6.798 1.00 88.88 82 VAL A O 1
ATOM 574 N N . ARG A 1 83 ? 2.990 9.832 -6.595 1.00 89.62 83 ARG A N 1
ATOM 575 C CA . ARG A 1 83 ? 1.548 9.918 -6.838 1.00 89.62 83 ARG A CA 1
ATOM 576 C C . ARG A 1 83 ? 0.797 9.888 -5.518 1.00 89.62 83 ARG A C 1
ATOM 578 O O . ARG A 1 83 ? 0.720 8.836 -4.891 1.00 89.62 83 ARG A O 1
ATOM 585 N N . LYS A 1 84 ? 0.141 10.999 -5.180 1.00 93.75 84 LYS A N 1
ATOM 586 C CA . LYS A 1 84 ? -0.864 11.017 -4.118 1.00 93.75 84 LYS A CA 1
ATOM 587 C C . LYS A 1 84 ? -2.067 10.155 -4.501 1.00 93.75 84 LYS A C 1
ATOM 589 O O . LYS A 1 84 ? -2.523 10.179 -5.648 1.00 93.75 84 LYS A O 1
ATOM 594 N N . VAL A 1 85 ? -2.586 9.407 -3.538 1.00 94.94 85 VAL A N 1
ATOM 595 C CA . VAL A 1 85 ? -3.858 8.691 -3.637 1.00 94.94 85 VAL A CA 1
ATOM 596 C C . VAL A 1 85 ? -4.687 9.002 -2.398 1.00 94.94 85 VAL A C 1
ATOM 598 O O . VAL A 1 85 ? -4.126 9.103 -1.312 1.00 94.94 85 VAL A O 1
ATOM 601 N N . SER A 1 86 ? -5.996 9.189 -2.575 1.00 97.44 86 SER A N 1
ATOM 602 C CA . SER A 1 86 ? -6.907 9.371 -1.448 1.00 97.44 86 SER A CA 1
ATOM 603 C C . SER A 1 86 ? -7.251 8.029 -0.802 1.00 97.44 86 SER A C 1
ATOM 605 O O . SER A 1 86 ? -7.187 6.979 -1.452 1.00 97.44 86 SER A O 1
ATOM 607 N N . ARG A 1 87 ? -7.684 8.052 0.458 1.00 97.94 87 ARG A N 1
ATOM 608 C CA . ARG A 1 87 ? -8.172 6.857 1.164 1.00 97.94 87 ARG A CA 1
ATOM 609 C C . ARG A 1 87 ? -9.237 6.093 0.368 1.00 97.94 87 ARG A C 1
ATOM 611 O O . ARG A 1 87 ? -9.129 4.882 0.181 1.00 97.94 87 ARG A O 1
ATOM 618 N N . ASP A 1 88 ? -10.273 6.782 -0.103 1.00 98.31 88 ASP A N 1
ATOM 619 C CA . ASP A 1 88 ? -11.413 6.131 -0.760 1.00 98.31 88 ASP A CA 1
ATOM 620 C C . ASP A 1 88 ? -11.021 5.532 -2.116 1.00 98.31 88 ASP A C 1
ATOM 622 O O . ASP A 1 88 ? -11.434 4.417 -2.449 1.00 98.31 88 ASP A O 1
ATOM 626 N N . ASP A 1 89 ? -10.147 6.218 -2.853 1.00 97.81 89 ASP A N 1
ATOM 627 C CA . ASP A 1 89 ? -9.553 5.722 -4.094 1.00 97.81 89 ASP A CA 1
ATOM 628 C C . ASP A 1 89 ? -8.703 4.470 -3.862 1.00 97.81 89 ASP A C 1
ATOM 630 O O . ASP A 1 89 ? -8.807 3.488 -4.607 1.00 97.81 89 ASP A O 1
ATOM 634 N N . ALA A 1 90 ? -7.875 4.482 -2.815 1.00 97.50 90 ALA A N 1
ATOM 635 C CA . ALA A 1 90 ? -7.058 3.339 -2.435 1.00 97.50 90 ALA A CA 1
ATOM 636 C C . ALA A 1 90 ? -7.939 2.143 -2.048 1.00 97.50 90 ALA A C 1
ATOM 638 O O . ALA A 1 90 ? -7.739 1.035 -2.552 1.00 97.50 90 ALA A O 1
ATOM 639 N N . LEU A 1 91 ? -8.962 2.364 -1.221 1.00 98.31 91 LEU A N 1
ATOM 640 C CA . LEU A 1 91 ? -9.885 1.316 -0.794 1.00 98.31 91 LEU A CA 1
ATOM 641 C C . LEU A 1 91 ? -10.681 0.738 -1.971 1.00 98.31 91 LEU A C 1
ATOM 643 O O . LEU A 1 91 ? -10.859 -0.482 -2.061 1.00 98.31 91 LEU A O 1
ATOM 647 N N . TYR A 1 92 ? -11.133 1.593 -2.892 1.00 97.94 92 TYR A N 1
ATOM 648 C CA . TYR A 1 92 ? -11.779 1.159 -4.126 1.00 97.94 92 TYR A CA 1
ATOM 649 C C . TYR A 1 92 ? -10.835 0.285 -4.955 1.00 97.94 92 TYR A C 1
ATOM 651 O O . TYR A 1 92 ? -11.203 -0.829 -5.334 1.00 97.94 92 TYR A O 1
ATOM 659 N N . ALA A 1 93 ? -9.610 0.748 -5.202 1.00 96.88 93 ALA A N 1
ATOM 660 C CA . ALA A 1 93 ? -8.626 0.005 -5.976 1.00 96.88 93 ALA A CA 1
ATOM 661 C C . ALA A 1 93 ? -8.328 -1.363 -5.343 1.00 96.88 93 ALA A C 1
ATOM 663 O O . ALA A 1 93 ? -8.386 -2.375 -6.039 1.00 96.88 93 ALA A O 1
ATOM 664 N N . ILE A 1 94 ? -8.080 -1.420 -4.031 1.00 97.25 94 ILE A N 1
ATOM 665 C CA . ILE A 1 94 ? -7.805 -2.663 -3.288 1.00 97.25 94 ILE A CA 1
ATOM 666 C C . ILE A 1 94 ? -8.929 -3.688 -3.477 1.00 97.25 94 ILE A C 1
ATOM 668 O O . ILE A 1 94 ? -8.667 -4.868 -3.716 1.00 97.25 94 ILE A O 1
ATOM 672 N N . ARG A 1 95 ? -10.187 -3.244 -3.422 1.00 97.25 95 ARG A N 1
ATOM 673 C CA . ARG A 1 95 ? -11.359 -4.125 -3.550 1.00 97.25 95 ARG A CA 1
ATOM 674 C C . ARG A 1 95 ? -11.614 -4.590 -4.982 1.00 97.25 95 ARG A C 1
ATOM 676 O O . ARG A 1 95 ? -12.125 -5.689 -5.169 1.00 97.25 95 ARG A O 1
ATOM 683 N N . ASN A 1 96 ? -11.248 -3.786 -5.979 1.00 97.12 96 ASN A N 1
ATOM 684 C CA . ASN A 1 96 ? -11.635 -4.014 -7.376 1.00 97.12 96 ASN A CA 1
ATOM 685 C C . ASN A 1 96 ? -10.479 -4.424 -8.301 1.00 97.12 96 ASN A C 1
ATOM 687 O O . ASN A 1 96 ? -10.714 -4.710 -9.471 1.00 97.12 96 ASN A O 1
ATOM 691 N N . GLY A 1 97 ? -9.247 -4.495 -7.793 1.00 93.75 97 GLY A N 1
ATOM 692 C CA . GLY A 1 97 ? -8.085 -4.861 -8.604 1.00 93.75 97 GLY A CA 1
ATOM 693 C C . GLY A 1 97 ? -7.504 -3.679 -9.380 1.00 93.75 97 GLY A C 1
ATOM 694 O O . GLY A 1 97 ? -7.160 -3.765 -10.561 1.00 93.75 97 GLY A O 1
ATOM 695 N N . GLY A 1 98 ? -7.417 -2.534 -8.709 1.00 92.38 98 GLY A N 1
ATOM 696 C CA . GLY A 1 98 ? -7.101 -1.257 -9.332 1.00 92.38 98 GLY A CA 1
ATOM 697 C C . GLY A 1 98 ? -8.299 -0.670 -10.078 1.00 92.38 98 GLY A C 1
ATOM 698 O O . GLY A 1 98 ? -9.361 -1.276 -10.179 1.00 92.38 98 GLY A O 1
ATOM 699 N N . PHE A 1 99 ? -8.122 0.525 -10.638 1.00 89.25 99 PHE A N 1
ATOM 700 C CA . PHE A 1 99 ? -9.192 1.225 -11.362 1.00 89.25 99 PHE A CA 1
ATOM 701 C C . PHE A 1 99 ? -9.625 0.535 -12.661 1.00 89.25 99 PHE A C 1
ATOM 703 O O . PHE A 1 99 ? -10.721 0.786 -13.148 1.00 89.25 99 PHE A O 1
ATOM 710 N N . SER A 1 100 ? -8.773 -0.320 -13.234 1.00 86.62 100 SER A N 1
ATOM 711 C CA . SER A 1 100 ? -9.093 -1.089 -14.440 1.00 86.62 100 SER A CA 1
ATOM 712 C C . SER A 1 100 ? -9.500 -2.536 -14.161 1.00 86.62 100 SER A C 1
ATOM 714 O O . SER A 1 100 ? -10.017 -3.185 -15.066 1.00 86.62 100 SER A O 1
ATOM 716 N N . GLY A 1 101 ? -9.207 -3.077 -12.971 1.00 85.56 101 GLY A N 1
ATOM 717 C CA . GLY A 1 101 ? -9.390 -4.500 -12.654 1.00 85.56 101 GLY A CA 1
ATOM 718 C C . GLY A 1 101 ? -8.500 -5.468 -13.451 1.00 85.56 101 GLY A C 1
ATOM 719 O O . GLY A 1 101 ? -8.632 -6.679 -13.313 1.00 85.56 101 GLY A O 1
ATOM 720 N N . ALA A 1 102 ? -7.623 -4.969 -14.330 1.00 86.12 102 ALA A N 1
ATOM 721 C CA . ALA A 1 102 ? -7.008 -5.795 -15.371 1.00 86.12 102 ALA A CA 1
ATOM 722 C C . ALA A 1 102 ? -5.688 -6.470 -14.962 1.00 86.12 102 ALA A C 1
ATOM 724 O O . ALA A 1 102 ? -5.235 -7.379 -15.654 1.00 86.12 102 ALA A O 1
ATOM 725 N N . ILE A 1 103 ? -5.015 -5.969 -13.921 1.00 87.94 103 ILE A N 1
ATOM 726 C CA . ILE A 1 103 ? -3.612 -6.313 -13.614 1.00 87.94 103 ILE A CA 1
ATOM 727 C C . ILE A 1 103 ? -3.423 -6.518 -12.116 1.00 87.94 103 ILE A C 1
ATOM 729 O O . ILE A 1 103 ? -2.885 -7.535 -11.690 1.00 87.94 103 ILE A O 1
ATOM 733 N N . MET A 1 104 ? -3.878 -5.556 -11.316 1.00 92.62 104 MET A N 1
ATOM 734 C CA . MET A 1 104 ? -3.849 -5.678 -9.869 1.00 92.62 104 MET A CA 1
ATOM 735 C C . MET A 1 104 ? -4.962 -6.648 -9.431 1.00 92.62 104 MET A C 1
ATOM 737 O O . MET A 1 104 ? -6.096 -6.502 -9.882 1.00 92.62 104 MET A O 1
ATOM 741 N N . PRO A 1 105 ? -4.684 -7.645 -8.577 1.00 91.31 105 PRO A N 1
ATOM 742 C CA . PRO A 1 105 ? -5.716 -8.554 -8.088 1.00 91.31 105 PRO A CA 1
ATOM 743 C C . PR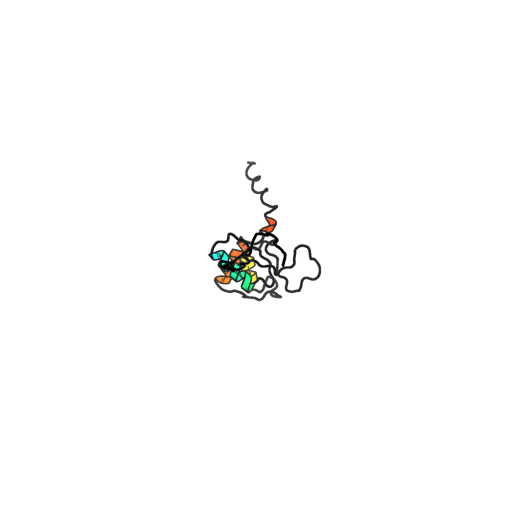O A 1 105 ? -6.740 -7.836 -7.202 1.00 91.31 105 PRO A C 1
ATOM 745 O O . PRO A 1 105 ? -6.378 -7.026 -6.347 1.00 91.31 105 PRO A O 1
ATOM 748 N N . ALA A 1 106 ? -8.021 -8.160 -7.372 1.00 95.81 106 ALA A N 1
ATOM 749 C CA . ALA A 1 106 ? -9.080 -7.698 -6.481 1.00 95.81 106 ALA A CA 1
ATOM 750 C C . ALA A 1 106 ? -8.991 -8.382 -5.108 1.00 95.81 106 ALA A C 1
ATOM 752 O O . ALA A 1 106 ? -8.689 -9.572 -5.024 1.00 95.81 106 ALA A O 1
ATOM 753 N N . ASN A 1 107 ? -9.313 -7.645 -4.041 1.00 96.31 107 ASN A N 1
ATOM 754 C CA . ASN A 1 107 ? -9.386 -8.149 -2.664 1.00 96.31 107 ASN A CA 1
ATOM 755 C C . ASN A 1 107 ? -8.079 -8.790 -2.159 1.00 96.31 107 ASN A C 1
ATOM 757 O O . ASN A 1 107 ? -8.106 -9.737 -1.375 1.00 96.31 107 ASN A O 1
ATOM 761 N N . ILE A 1 108 ? -6.926 -8.266 -2.591 1.00 94.31 108 ILE A N 1
ATOM 762 C CA . ILE A 1 108 ? -5.597 -8.735 -2.155 1.00 94.31 108 ILE A CA 1
ATOM 763 C C . ILE A 1 108 ? -5.395 -8.640 -0.627 1.00 94.31 108 ILE A C 1
ATOM 765 O O . ILE A 1 108 ? -4.659 -9.426 -0.024 1.00 94.31 108 ILE A O 1
ATOM 769 N N . VAL A 1 109 ? -6.108 -7.698 -0.008 1.00 96.62 109 VAL A N 1
ATOM 770 C CA . VAL A 1 109 ? -6.396 -7.591 1.426 1.00 96.62 109 VAL A CA 1
ATOM 771 C C . VAL A 1 109 ? -7.867 -7.210 1.601 1.00 96.62 109 VAL A C 1
ATOM 773 O O . VAL A 1 109 ? -8.468 -6.603 0.712 1.00 96.62 109 VAL A O 1
ATOM 776 N N . VAL A 1 110 ? -8.462 -7.585 2.735 1.00 97.44 110 VAL A N 1
ATOM 777 C CA . VAL A 1 110 ? -9.904 -7.440 3.002 1.00 97.44 110 VAL A CA 1
ATOM 778 C C . VAL A 1 110 ? -10.174 -6.953 4.425 1.00 97.44 110 VAL A C 1
ATOM 780 O O . VAL A 1 110 ? -9.305 -7.012 5.292 1.00 97.44 110 VAL A O 1
ATOM 783 N N . GLY A 1 111 ? -11.400 -6.489 4.678 1.00 97.44 111 GLY A N 1
ATOM 784 C CA . GLY A 1 111 ? -11.835 -6.051 6.006 1.00 97.44 111 GLY A CA 1
ATOM 785 C C . GLY A 1 111 ? -10.984 -4.906 6.561 1.00 97.44 111 GLY A C 1
ATOM 786 O O . GLY A 1 111 ? -10.591 -4.005 5.821 1.00 97.44 111 GLY A O 1
ATOM 787 N N . ALA A 1 112 ? -10.678 -4.967 7.858 1.00 96.88 112 ALA A N 1
ATOM 788 C CA . ALA A 1 112 ? -9.916 -3.933 8.558 1.00 96.88 112 ALA A CA 1
ATOM 789 C C . ALA A 1 112 ? -8.501 -3.724 7.989 1.00 96.88 112 ALA A C 1
ATOM 791 O O . ALA A 1 112 ? -7.975 -2.618 8.048 1.00 96.88 112 ALA A O 1
ATOM 792 N N . ASP A 1 113 ? -7.888 -4.760 7.412 1.00 97.38 113 ASP A N 1
ATOM 793 C CA . ASP A 1 113 ? -6.584 -4.638 6.755 1.00 97.38 113 ASP A CA 1
ATOM 794 C C . ASP A 1 113 ? -6.662 -3.763 5.505 1.00 97.38 113 ASP A C 1
ATOM 796 O O . ASP A 1 113 ? -5.793 -2.924 5.296 1.00 97.38 113 ASP A O 1
ATOM 800 N N . ALA A 1 114 ? -7.726 -3.903 4.708 1.00 98.19 114 ALA A N 1
ATOM 801 C CA . ALA A 1 114 ? -7.935 -3.056 3.536 1.00 98.19 114 ALA A CA 1
ATOM 802 C C . ALA A 1 114 ? -8.171 -1.589 3.924 1.00 98.19 114 ALA A C 1
ATOM 804 O O . ALA A 1 114 ? -7.673 -0.693 3.251 1.00 98.19 114 ALA A O 1
ATOM 805 N N . GLU A 1 115 ? -8.911 -1.346 5.009 1.00 98.06 115 GLU A N 1
ATOM 806 C CA . GLU A 1 115 ? -9.165 0.009 5.512 1.00 98.06 115 GLU A CA 1
ATOM 807 C C . GLU A 1 115 ? -7.887 0.660 6.045 1.00 98.06 115 GLU A C 1
ATOM 809 O O . GLU A 1 115 ? -7.555 1.761 5.619 1.00 98.06 115 GLU A O 1
ATOM 814 N N . ARG A 1 116 ? -7.111 -0.055 6.870 1.00 97.69 116 ARG A N 1
ATOM 815 C CA . ARG A 1 116 ? -5.815 0.435 7.363 1.00 97.69 116 ARG A CA 1
ATOM 816 C C . ARG A 1 116 ? -4.833 0.716 6.235 1.00 97.69 116 ARG A C 1
ATOM 818 O O . ARG A 1 116 ? -4.136 1.721 6.272 1.00 97.69 116 ARG A O 1
ATOM 825 N N . LEU A 1 117 ? -4.779 -0.152 5.224 1.00 97.31 117 LEU A N 1
ATOM 826 C CA . LEU A 1 117 ? -3.900 0.055 4.075 1.00 97.31 117 LEU A CA 1
ATOM 827 C C . LEU A 1 117 ? -4.316 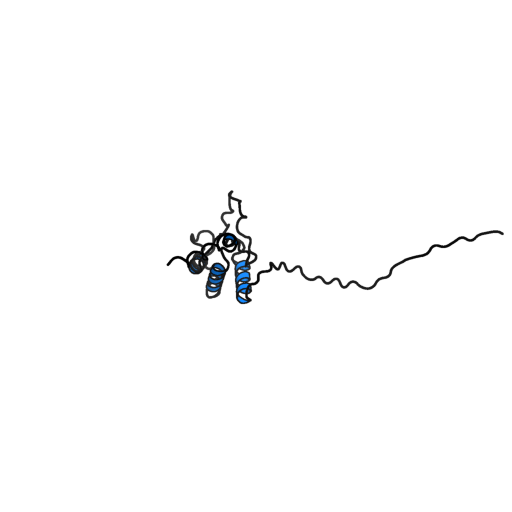1.289 3.260 1.00 97.31 117 LEU A C 1
ATOM 829 O O . LEU A 1 117 ? -3.456 2.003 2.752 1.00 97.31 117 LEU A O 1
ATOM 833 N N . ALA A 1 118 ? -5.621 1.551 3.156 1.00 98.12 118 ALA A N 1
ATOM 834 C CA . ALA A 1 118 ? -6.142 2.751 2.515 1.00 98.12 118 ALA A CA 1
ATOM 835 C C . ALA A 1 118 ? -5.798 4.025 3.304 1.00 98.12 118 ALA A C 1
ATOM 837 O O . ALA A 1 118 ? -5.344 4.992 2.697 1.00 98.12 118 ALA A O 1
ATOM 838 N N . ASP A 1 119 ? -5.942 4.005 4.633 1.00 97.56 119 ASP A N 1
ATOM 839 C CA . ASP A 1 119 ? -5.536 5.113 5.515 1.00 97.56 119 ASP A CA 1
ATOM 840 C C . ASP A 1 119 ? -4.028 5.383 5.414 1.00 97.56 119 ASP A C 1
ATOM 842 O O . ASP A 1 119 ? -3.591 6.519 5.242 1.00 97.56 119 ASP A O 1
ATOM 846 N N . PHE A 1 120 ? -3.221 4.322 5.441 1.00 96.25 120 PHE A N 1
ATOM 847 C CA . PHE A 1 120 ? -1.770 4.407 5.303 1.00 96.25 120 PHE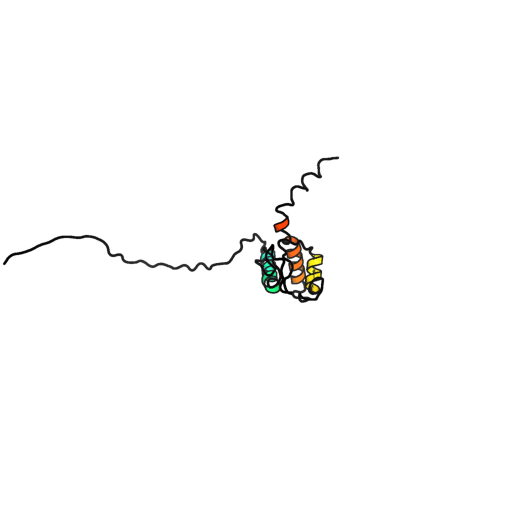 A CA 1
ATOM 848 C C . PHE A 1 120 ? -1.355 5.011 3.953 1.00 96.25 120 PHE A C 1
ATOM 850 O O . PHE A 1 120 ? -0.470 5.862 3.891 1.00 96.25 120 PHE A O 1
ATOM 857 N N . LEU A 1 121 ? -2.005 4.613 2.857 1.00 96.44 121 LEU A N 1
ATOM 858 C CA . LEU A 1 121 ? -1.736 5.184 1.536 1.00 96.44 121 LEU A CA 1
ATOM 859 C C . LEU A 1 121 ? -2.147 6.656 1.441 1.00 96.44 121 LEU A C 1
ATOM 861 O O . LEU A 1 121 ? -1.412 7.450 0.850 1.00 96.44 121 LEU A O 1
ATOM 865 N N . ASP A 1 122 ? -3.273 7.031 2.042 1.00 96.69 122 ASP A N 1
ATOM 866 C CA . ASP A 1 122 ? -3.702 8.428 2.124 1.00 96.69 122 ASP A CA 1
ATOM 867 C C . ASP A 1 122 ? -2.705 9.278 2.913 1.00 96.69 122 ASP A C 1
ATOM 869 O O . ASP A 1 122 ? -2.395 10.399 2.521 1.00 96.69 122 ASP A O 1
ATOM 873 N N . GLN A 1 123 ? -2.126 8.733 3.980 1.00 94.75 123 GLN A N 1
ATOM 874 C CA . GLN A 1 123 ? -1.162 9.453 4.805 1.00 94.75 123 GLN A CA 1
ATOM 875 C C . GLN A 1 123 ? 0.213 9.579 4.133 1.00 94.75 123 GLN A C 1
ATOM 877 O O . GLN A 1 123 ? 0.759 10.680 4.073 1.00 94.75 123 GLN A O 1
ATOM 882 N N . TYR A 1 124 ? 0.762 8.485 3.596 1.00 94.50 124 TYR A N 1
ATOM 883 C CA . TYR A 1 124 ? 2.173 8.423 3.189 1.00 94.50 124 TYR A CA 1
ATOM 884 C C . TYR A 1 124 ? 2.438 8.568 1.686 1.00 94.50 124 TYR A C 1
ATOM 886 O O . TYR A 1 124 ? 3.593 8.710 1.287 1.00 94.50 124 TYR A O 1
ATOM 894 N N . SER A 1 125 ? 1.414 8.531 0.829 1.00 94.25 125 SER A N 1
ATOM 895 C CA . SER A 1 125 ? 1.624 8.771 -0.603 1.00 94.25 125 SER A CA 1
ATOM 896 C C . SER A 1 125 ? 1.907 10.246 -0.906 1.00 94.25 125 SER A C 1
ATOM 898 O O . SER A 1 125 ? 1.469 11.140 -0.180 1.00 94.25 125 SER A O 1
ATOM 900 N N . GLY A 1 126 ? 2.599 10.506 -2.015 1.00 89.56 126 GLY A N 1
ATOM 901 C CA . GLY A 1 126 ? 2.909 11.841 -2.526 1.00 89.56 126 GLY A CA 1
ATOM 902 C C . GLY A 1 126 ? 4.053 12.570 -1.817 1.00 89.56 126 GLY A C 1
ATOM 903 O O . GLY A 1 126 ? 4.291 13.724 -2.153 1.00 89.56 126 GLY A O 1
ATOM 904 N N . ALA A 1 127 ? 4.764 11.928 -0.885 1.00 77.50 127 ALA A N 1
ATOM 905 C CA . ALA A 1 127 ? 5.789 12.571 -0.056 1.00 77.50 127 ALA A CA 1
ATOM 906 C C . ALA A 1 127 ? 6.926 13.251 -0.854 1.00 77.50 127 ALA A C 1
ATOM 908 O O . ALA A 1 127 ? 7.448 14.274 -0.414 1.00 77.50 127 ALA A O 1
ATOM 909 N N . ASP A 1 128 ? 7.265 12.763 -2.053 1.00 66.94 128 ASP A N 1
ATOM 910 C CA . ASP A 1 128 ? 8.306 13.376 -2.897 1.00 66.94 128 ASP A CA 1
ATOM 911 C C . ASP A 1 128 ? 7.844 14.691 -3.555 1.00 66.94 128 ASP A C 1
ATOM 913 O O . ASP A 1 128 ? 8.670 15.494 -3.989 1.00 66.94 128 ASP A O 1
ATOM 917 N N . GLN A 1 129 ? 6.530 14.935 -3.644 1.00 56.41 129 GLN A N 1
ATOM 918 C CA . GLN A 1 129 ? 5.959 16.158 -4.234 1.00 56.41 129 GLN A CA 1
ATOM 919 C C . GLN A 1 129 ? 5.984 17.342 -3.251 1.00 56.41 129 GLN A C 1
ATOM 921 O O . GLN A 1 129 ? 6.001 18.504 -3.670 1.00 56.41 129 GLN A O 1
ATOM 926 N N . ASP A 1 130 ? 6.031 17.066 -1.945 1.00 52.56 130 ASP A N 1
ATOM 927 C CA . ASP A 1 130 ? 5.963 18.088 -0.893 1.00 52.56 130 ASP A CA 1
ATOM 928 C C . ASP A 1 130 ? 7.279 18.878 -0.738 1.00 52.56 130 ASP A C 1
ATOM 930 O O . ASP A 1 130 ? 7.284 19.973 -0.170 1.00 52.56 130 ASP A O 1
ATOM 934 N N . GLY A 1 131 ? 8.379 18.405 -1.343 1.00 47.38 131 GLY A N 1
ATOM 935 C CA . GLY A 1 131 ? 9.654 19.131 -1.450 1.00 47.38 131 GLY A CA 1
ATOM 936 C C . GLY A 1 131 ? 9.602 20.410 -2.303 1.00 47.38 131 GLY A C 1
ATOM 937 O O . GLY A 1 131 ? 10.552 21.193 -2.293 1.00 47.38 131 GLY A O 1
ATOM 938 N N . THR A 1 132 ? 8.493 20.660 -3.007 1.00 46.00 132 THR A N 1
ATOM 939 C CA . THR A 1 132 ? 8.266 21.866 -3.830 1.00 46.00 132 THR A CA 1
ATOM 940 C C . THR A 1 132 ? 6.891 22.518 -3.613 1.00 46.00 132 THR A C 1
ATOM 942 O O . THR A 1 132 ? 6.490 23.356 -4.416 1.00 46.00 132 THR A O 1
ATOM 945 N N . GLY A 1 133 ? 6.155 22.159 -2.551 1.00 41.38 133 GLY A N 1
ATOM 946 C CA . GLY A 1 133 ? 4.717 22.465 -2.448 1.00 41.38 133 GLY A CA 1
ATOM 947 C C . GLY A 1 133 ? 4.224 23.205 -1.201 1.00 41.38 133 GLY A C 1
ATOM 948 O O . GLY A 1 133 ? 3.023 23.437 -1.095 1.00 41.38 133 GLY A O 1
ATOM 949 N N . ASN A 1 134 ? 5.088 23.597 -0.257 1.00 46.66 134 ASN A N 1
ATOM 950 C CA . ASN A 1 134 ? 4.652 24.259 0.985 1.00 46.66 134 ASN A CA 1
ATOM 951 C C . ASN A 1 134 ? 5.154 25.708 1.129 1.00 46.66 134 ASN A C 1
ATOM 953 O O . ASN A 1 134 ? 5.670 26.101 2.173 1.00 46.66 134 ASN A O 1
ATOM 957 N N . THR A 1 135 ? 5.004 26.521 0.079 1.00 46.38 135 THR A N 1
ATOM 958 C CA . THR A 1 135 ? 5.102 27.995 0.170 1.00 46.38 135 THR A CA 1
ATOM 959 C C . THR A 1 135 ? 3.788 28.720 -0.128 1.00 46.38 135 THR A C 1
ATOM 961 O O . THR A 1 135 ? 3.697 29.925 0.100 1.00 46.38 135 THR A O 1
ATOM 964 N N . ASP A 1 136 ? 2.734 28.006 -0.535 1.00 52.69 136 ASP A N 1
ATOM 965 C CA . ASP A 1 136 ? 1.506 28.652 -1.020 1.00 52.69 136 ASP A CA 1
ATOM 966 C C . ASP A 1 136 ? 0.385 28.724 0.027 1.00 52.69 136 ASP A C 1
ATOM 968 O O . ASP A 1 136 ? -0.524 29.540 -0.102 1.00 52.69 136 ASP A O 1
ATOM 972 N N . LYS A 1 137 ? 0.467 27.969 1.136 1.00 46.91 137 LYS A N 1
ATOM 973 C CA . LYS A 1 137 ? -0.486 28.116 2.256 1.00 46.91 137 LYS A CA 1
ATOM 974 C C . LYS A 1 137 ? -0.120 29.201 3.273 1.00 46.91 137 LYS A C 1
ATOM 976 O O . LYS A 1 137 ? -0.937 29.496 4.141 1.00 46.91 137 LYS A O 1
ATOM 981 N N . ALA A 1 138 ? 1.055 29.821 3.154 1.00 46.47 138 ALA A N 1
ATOM 982 C CA . ALA A 1 138 ? 1.480 30.904 4.044 1.00 46.47 138 ALA A CA 1
ATOM 983 C C . ALA A 1 138 ? 1.049 32.307 3.568 1.00 46.47 138 ALA A C 1
ATOM 985 O O . ALA A 1 138 ? 1.051 33.234 4.370 1.00 46.47 138 ALA A O 1
ATOM 986 N N . ASN A 1 139 ? 0.637 32.476 2.303 1.00 50.72 139 ASN A N 1
ATOM 987 C CA . ASN A 1 139 ? 0.364 33.802 1.722 1.00 50.72 139 ASN A CA 1
ATOM 988 C C . ASN A 1 139 ? -1.118 34.099 1.419 1.00 50.72 139 ASN A C 1
ATOM 990 O O . ASN A 1 139 ? -1.423 35.174 0.912 1.00 50.72 139 ASN A O 1
ATOM 994 N N . SER A 1 140 ? -2.059 33.205 1.746 1.00 53.66 140 SER A N 1
ATOM 995 C CA . SER A 1 140 ? -3.504 33.457 1.551 1.00 53.66 140 SER A CA 1
ATOM 996 C C . SER A 1 140 ? -4.231 33.994 2.792 1.00 53.66 140 SER A C 1
ATOM 998 O O . SER A 1 140 ? -5.444 34.154 2.746 1.00 53.66 140 SER A O 1
ATOM 1000 N N . ALA A 1 141 ? -3.522 34.272 3.892 1.00 52.09 141 ALA A N 1
ATOM 1001 C CA . ALA A 1 141 ? -4.110 34.765 5.147 1.00 52.09 141 ALA A CA 1
ATOM 1002 C C . ALA A 1 141 ? -3.906 36.276 5.394 1.00 52.09 141 ALA A C 1
ATOM 1004 O O . ALA A 1 141 ? -4.174 36.754 6.492 1.00 52.09 141 ALA A O 1
ATOM 1005 N N . SER A 1 142 ? -3.446 37.027 4.388 1.00 54.72 142 SER A N 1
ATOM 1006 C CA . SER A 1 142 ? -3.161 38.463 4.514 1.00 54.72 142 SER A CA 1
ATOM 1007 C C . SER A 1 142 ? -3.635 39.237 3.280 1.00 54.72 142 SER A C 1
ATOM 1009 O O . SER A 1 142 ? -2.815 39.766 2.534 1.00 54.72 142 SER A O 1
ATOM 1011 N N . ASN A 1 143 ? -4.943 39.250 3.019 1.00 53.88 143 ASN A N 1
ATOM 1012 C CA . ASN A 1 143 ? -5.607 40.327 2.274 1.00 53.88 143 ASN A CA 1
ATOM 1013 C C . ASN A 1 143 ? -7.131 40.206 2.431 1.00 53.88 143 ASN A C 1
ATOM 1015 O O . ASN A 1 143 ? -7.834 39.753 1.529 1.00 53.88 143 ASN A O 1
ATOM 1019 N N . GLU A 1 144 ? -7.604 40.627 3.601 1.00 44.69 144 GLU A N 1
ATOM 1020 C CA . GLU A 1 144 ? -8.912 41.263 3.788 1.00 44.69 144 GLU A CA 1
ATOM 1021 C C . GLU A 1 144 ? -8.677 42.629 4.438 1.00 44.69 144 GLU A C 1
ATOM 1023 O O . GLU A 1 144 ? -7.814 42.701 5.347 1.00 44.69 144 GLU A O 1
#

pLDDT: mean 75.0, std 21.14, range [37.12, 98.31]